Protein AF-A0A517YF23-F1 (afdb_monomer)

Solvent-accessible surface area (backbone atoms only — not comparable to full-atom values): 6708 Å² total; per-residue (Å²): 138,82,79,82,78,62,97,75,66,92,72,79,85,58,64,49,64,64,70,60,62,79,81,71,58,82,92,75,75,96,65,69,45,51,41,66,60,54,47,50,52,52,52,51,50,59,71,72,44,96,65,59,68,73,48,50,61,59,53,70,74,42,52,77,70,52,46,53,64,44,42,77,63,29,48,70,45,79,46,77,40,83,88,76,78,39,76,49,78,40,64,38,96,59,22,61,60,47,51,60,59,72,72,111

Structure (mmCIF, N/CA/C/O backbone):
data_AF-A0A517YF23-F1
#
_entry.id   AF-A0A517YF23-F1
#
loop_
_atom_site.group_PDB
_atom_site.id
_atom_site.type_symbol
_atom_site.label_atom_id
_atom_site.label_alt_id
_atom_site.label_comp_id
_atom_site.label_asym_id
_atom_site.label_entity_id
_atom_site.label_seq_id
_atom_site.pdbx_PDB_ins_code
_atom_site.Cartn_x
_atom_site.Cartn_y
_atom_site.Cartn_z
_atom_site.occupancy
_atom_site.B_iso_or_equiv
_atom_site.auth_seq_id
_atom_site.auth_comp_id
_atom_site.auth_asym_id
_atom_site.auth_atom_id
_atom_site.pdbx_PDB_model_num
ATOM 1 N N . MET A 1 1 ? -1.098 6.093 -25.487 1.00 41.50 1 MET A N 1
ATOM 2 C CA . MET A 1 1 ? -0.740 4.776 -24.914 1.00 41.50 1 MET A CA 1
ATOM 3 C C . MET A 1 1 ? -1.776 3.770 -25.377 1.00 41.50 1 MET A C 1
ATOM 5 O O . MET A 1 1 ? -2.895 3.804 -24.881 1.00 41.50 1 MET A O 1
ATOM 9 N N . SER A 1 2 ? -1.431 2.940 -26.357 1.00 31.12 2 SER A N 1
ATOM 10 C CA . SER A 1 2 ? -2.311 1.871 -26.837 1.00 31.12 2 SER A CA 1
ATOM 11 C C . SER A 1 2 ? -1.980 0.597 -26.060 1.00 31.12 2 SER A C 1
ATOM 13 O O . SER A 1 2 ? -0.806 0.226 -26.025 1.00 31.12 2 SER A O 1
ATOM 15 N N . PRO A 1 3 ? -2.943 -0.053 -25.387 1.00 48.59 3 PRO A N 1
ATOM 16 C CA . PRO A 1 3 ? -2.685 -1.349 -24.782 1.00 48.59 3 PRO A CA 1
ATOM 17 C C . PRO A 1 3 ? -2.478 -2.375 -25.900 1.00 48.59 3 PRO A C 1
ATOM 19 O O . PRO A 1 3 ? -3.168 -2.338 -26.917 1.00 48.59 3 PRO A O 1
ATOM 22 N N . SER A 1 4 ? -1.535 -3.291 -25.719 1.00 42.59 4 SER A N 1
ATOM 23 C CA . SER A 1 4 ? -1.398 -4.477 -26.562 1.00 42.59 4 SER A CA 1
ATOM 24 C C . SER A 1 4 ? -2.626 -5.365 -26.326 1.00 42.59 4 SER A C 1
ATOM 26 O O . SER A 1 4 ? -2.788 -5.907 -25.234 1.00 42.59 4 SER A O 1
ATOM 28 N N . ILE A 1 5 ? -3.537 -5.454 -27.299 1.00 50.78 5 ILE A N 1
ATOM 29 C CA . ILE A 1 5 ? -4.784 -6.227 -27.183 1.00 50.78 5 ILE A CA 1
ATOM 30 C C . ILE A 1 5 ? -4.533 -7.612 -27.788 1.00 50.78 5 ILE A C 1
ATOM 32 O O . ILE A 1 5 ? -4.449 -7.742 -29.006 1.00 50.78 5 ILE A O 1
ATOM 36 N N . SER A 1 6 ? -4.412 -8.653 -26.961 1.00 52.72 6 SER A N 1
ATOM 37 C CA . SER A 1 6 ? -4.555 -10.034 -27.435 1.00 52.72 6 SER A CA 1
ATOM 38 C C . SER A 1 6 ? -6.048 -10.376 -27.539 1.00 52.72 6 SER A C 1
ATOM 40 O O . SER A 1 6 ? -6.848 -10.019 -26.675 1.00 52.72 6 SER A O 1
ATOM 42 N N . GLY A 1 7 ? -6.449 -11.023 -28.636 1.00 58.69 7 GLY A N 1
ATOM 43 C CA . GLY A 1 7 ? -7.847 -11.204 -29.057 1.00 58.69 7 GLY A CA 1
ATOM 44 C C . GLY A 1 7 ? -8.709 -12.171 -28.231 1.00 58.69 7 GLY A C 1
ATOM 45 O O . GLY A 1 7 ? -9.730 -12.630 -28.733 1.00 58.69 7 GLY A O 1
ATOM 46 N N . TYR A 1 8 ? -8.343 -12.498 -26.988 1.00 52.03 8 TYR A N 1
ATOM 47 C CA . TYR A 1 8 ? -9.095 -13.437 -26.150 1.00 52.03 8 TYR A CA 1
ATOM 48 C C . TYR A 1 8 ? -9.302 -12.858 -24.748 1.00 52.03 8 TYR A C 1
ATOM 50 O O . TYR A 1 8 ? -8.486 -13.052 -23.852 1.00 52.03 8 TYR A O 1
ATOM 58 N N . LYS A 1 9 ? -10.422 -12.139 -24.572 1.00 57.66 9 LYS A N 1
ATOM 59 C CA . LYS A 1 9 ? -10.759 -11.320 -23.390 1.00 57.66 9 LYS A CA 1
ATOM 60 C C . LYS A 1 9 ? -9.774 -10.163 -23.175 1.00 57.66 9 LYS A C 1
ATOM 62 O O . LYS A 1 9 ? -8.569 -10.282 -23.346 1.00 57.66 9 LYS A O 1
ATOM 67 N N . THR A 1 10 ? -10.292 -9.007 -22.782 1.00 62.78 10 THR A N 1
ATOM 68 C CA . THR A 1 10 ? -9.507 -7.785 -22.565 1.00 62.78 10 THR A CA 1
ATOM 69 C C . THR A 1 10 ? -8.659 -7.908 -21.291 1.00 62.78 10 THR A C 1
ATOM 71 O O . THR A 1 10 ? -8.982 -7.335 -20.252 1.00 62.78 10 THR A O 1
ATOM 74 N N . LEU A 1 11 ? -7.579 -8.690 -21.340 1.00 66.56 11 LEU A N 1
ATOM 75 C CA . LEU A 1 11 ? -6.602 -8.782 -20.260 1.00 66.56 11 LEU A CA 1
ATOM 76 C C . LEU A 1 11 ? -5.829 -7.461 -20.195 1.00 66.56 11 LEU A C 1
ATOM 78 O O . LEU A 1 11 ? -5.120 -7.083 -21.126 1.00 66.56 11 LEU A O 1
ATOM 82 N N . ARG A 1 12 ? -6.012 -6.719 -19.098 1.00 73.00 12 ARG A N 1
ATOM 83 C CA . ARG A 1 12 ? -5.303 -5.462 -18.837 1.00 73.00 12 ARG A CA 1
ATOM 84 C C . ARG A 1 12 ? -4.234 -5.701 -17.786 1.00 73.00 12 ARG A C 1
ATOM 86 O O . ARG A 1 12 ? -4.551 -5.897 -16.615 1.00 73.00 12 ARG A O 1
ATOM 93 N N . TYR A 1 13 ? -2.977 -5.633 -18.199 1.00 78.38 13 TYR A N 1
ATOM 94 C CA . TYR A 1 13 ? -1.846 -5.694 -17.284 1.00 78.38 13 TYR A CA 1
ATOM 95 C C . TYR A 1 13 ? -1.528 -4.297 -16.744 1.00 78.38 13 TYR A C 1
ATOM 97 O O . TYR A 1 13 ? -1.424 -3.331 -17.503 1.00 78.38 13 TYR A O 1
ATOM 105 N N . ARG A 1 14 ? -1.403 -4.183 -15.419 1.00 82.56 14 ARG A N 1
ATOM 106 C CA . ARG A 1 14 ? -1.052 -2.939 -14.724 1.00 82.56 14 ARG A CA 1
ATOM 107 C C . ARG A 1 14 ? 0.386 -3.035 -14.231 1.00 82.56 14 ARG A C 1
ATOM 109 O O . ARG A 1 14 ? 0.736 -3.999 -13.557 1.00 82.56 14 ARG A O 1
ATOM 116 N N . TYR A 1 15 ? 1.177 -2.012 -14.526 1.00 83.75 15 TYR A N 1
ATOM 117 C CA . TYR A 1 15 ? 2.566 -1.903 -14.093 1.00 83.75 15 TYR A CA 1
ATOM 118 C C . TYR A 1 15 ? 2.823 -0.510 -13.530 1.00 83.75 15 TYR A C 1
ATOM 120 O O . TYR A 1 15 ? 2.279 0.471 -14.046 1.00 83.75 15 TYR A O 1
ATOM 128 N N . TYR A 1 16 ? 3.675 -0.421 -12.513 1.00 80.38 16 TYR A N 1
ATOM 129 C CA . TYR A 1 16 ? 4.250 0.848 -12.081 1.00 80.38 16 TYR A CA 1
ATOM 130 C C . TYR A 1 16 ? 5.596 1.053 -12.772 1.00 80.38 16 TYR A C 1
ATOM 132 O O . TYR A 1 16 ? 6.379 0.120 -12.956 1.00 80.38 16 TYR A O 1
ATOM 140 N N . ARG A 1 17 ? 5.852 2.295 -13.180 1.00 76.81 17 ARG A N 1
ATOM 141 C CA . ARG A 1 17 ? 7.103 2.716 -13.812 1.00 76.81 17 ARG A CA 1
ATOM 142 C C . ARG A 1 17 ? 7.607 3.966 -13.116 1.00 76.81 17 ARG A C 1
ATOM 144 O O . ARG A 1 17 ? 6.809 4.784 -12.654 1.00 76.81 17 ARG A O 1
ATOM 151 N N . CYS A 1 18 ? 8.925 4.124 -13.067 1.00 73.06 18 CYS A N 1
ATOM 152 C CA . CYS A 1 18 ? 9.522 5.326 -12.508 1.00 73.06 18 CYS A CA 1
ATOM 153 C C . CYS A 1 18 ? 9.032 6.574 -13.265 1.00 73.06 18 CYS A C 1
ATOM 155 O O . CYS A 1 18 ? 9.019 6.605 -14.498 1.00 73.06 18 CYS A O 1
ATOM 157 N N . ARG A 1 19 ? 8.635 7.619 -12.528 1.00 67.81 19 ARG A N 1
ATOM 158 C CA . ARG A 1 19 ? 8.114 8.874 -13.099 1.00 67.81 19 ARG A CA 1
ATOM 159 C C . ARG A 1 19 ? 9.142 9.651 -13.920 1.00 67.81 19 ARG A C 1
ATOM 161 O O . ARG A 1 19 ? 8.737 10.375 -14.823 1.00 67.81 19 ARG A O 1
ATOM 168 N N . SER A 1 20 ? 10.439 9.466 -13.682 1.00 61.59 20 SER A N 1
ATOM 169 C CA . SER A 1 20 ? 11.504 10.022 -14.536 1.00 61.59 20 SER A CA 1
ATOM 170 C C . SER A 1 20 ? 11.400 9.559 -16.001 1.00 61.59 20 SER A C 1
ATOM 172 O O . SER A 1 20 ? 11.909 10.224 -16.901 1.00 61.59 20 SER A O 1
ATOM 174 N N . ARG A 1 21 ? 10.652 8.477 -16.276 1.00 53.62 21 ARG A N 1
ATOM 175 C CA . ARG A 1 21 ? 10.307 8.019 -17.631 1.00 53.62 21 ARG A CA 1
ATOM 176 C C . ARG A 1 21 ? 9.035 8.609 -18.227 1.00 53.62 21 ARG A C 1
ATOM 178 O O . ARG A 1 21 ? 8.740 8.308 -19.378 1.00 53.62 21 ARG A O 1
ATOM 185 N N . ALA A 1 22 ? 8.290 9.455 -17.514 1.00 52.09 22 ALA A N 1
ATOM 186 C CA . ALA A 1 22 ? 7.136 10.131 -18.110 1.00 52.09 22 ALA A CA 1
ATOM 187 C C . ALA A 1 22 ? 7.546 11.115 -19.230 1.00 52.09 22 ALA A C 1
ATOM 189 O O . ALA A 1 22 ? 6.686 11.487 -20.017 1.00 52.09 22 ALA A O 1
ATOM 190 N N . PHE A 1 23 ? 8.838 11.482 -19.332 1.00 47.22 23 PHE A N 1
ATOM 191 C CA . PHE A 1 23 ? 9.386 12.387 -20.359 1.00 47.22 23 PHE A CA 1
ATOM 192 C C . PHE A 1 23 ? 10.867 12.134 -20.760 1.00 47.22 23 PHE A C 1
ATOM 194 O O . PHE A 1 23 ? 11.466 12.963 -21.437 1.00 47.22 23 PHE A O 1
ATOM 201 N N . GLY A 1 24 ? 11.470 10.987 -20.411 1.00 48.78 24 GLY A N 1
ATOM 202 C CA . GLY A 1 24 ? 12.664 10.484 -21.115 1.00 48.78 24 GLY A CA 1
ATOM 203 C C . GLY A 1 24 ? 14.051 11.044 -20.749 1.00 48.78 24 GLY A C 1
ATOM 204 O O . GLY A 1 24 ? 14.829 11.317 -21.661 1.00 48.78 24 GLY A O 1
ATOM 205 N N . ARG A 1 25 ? 14.446 11.114 -19.463 1.00 52.19 25 ARG A N 1
ATOM 206 C CA . ARG A 1 25 ? 15.890 11.092 -19.106 1.00 52.19 25 ARG A CA 1
ATOM 207 C C . ARG A 1 25 ? 16.234 10.210 -17.881 1.00 52.19 25 ARG A C 1
ATOM 209 O O . ARG A 1 25 ? 15.397 10.092 -16.987 1.00 52.19 25 ARG A O 1
ATOM 216 N N . PRO A 1 26 ? 17.435 9.580 -17.849 1.00 51.19 26 PRO A N 1
ATOM 217 C CA . PRO A 1 26 ? 17.868 8.575 -16.848 1.00 51.19 26 PRO A CA 1
ATOM 218 C C . PRO A 1 26 ? 18.023 9.153 -15.422 1.00 51.19 26 PRO A C 1
ATOM 220 O O . PRO A 1 26 ? 18.138 10.373 -15.303 1.00 51.19 26 PRO A O 1
ATOM 223 N N . PRO A 1 27 ? 18.019 8.323 -14.346 1.00 58.62 27 PRO A N 1
ATOM 224 C CA . PRO A 1 27 ? 19.101 7.339 -14.132 1.00 58.62 27 PRO A CA 1
ATOM 225 C C . PRO A 1 27 ? 18.688 5.860 -13.998 1.00 58.62 27 PRO A C 1
ATOM 227 O O . PRO A 1 27 ? 19.554 5.015 -13.821 1.00 58.62 27 PRO A O 1
ATOM 230 N N . CYS A 1 28 ? 17.402 5.508 -14.049 1.00 60.34 28 CYS A N 1
ATOM 231 C CA . CYS A 1 28 ? 16.959 4.145 -13.721 1.00 60.34 28 CYS A CA 1
ATOM 232 C C . CYS A 1 28 ? 16.822 3.240 -14.960 1.00 60.34 28 CYS A C 1
ATOM 234 O O . CYS A 1 28 ? 16.193 3.625 -15.950 1.00 60.34 28 CYS A O 1
ATOM 236 N N . GLU A 1 29 ? 17.357 2.021 -14.866 1.00 60.53 29 GLU A N 1
ATOM 237 C CA . GLU A 1 29 ? 17.241 0.913 -15.831 1.00 60.53 29 GLU A CA 1
ATOM 238 C C . GLU A 1 29 ? 15.785 0.459 -16.008 1.00 60.53 29 GLU A C 1
ATOM 240 O O . GLU A 1 29 ? 15.023 0.558 -15.044 1.00 60.53 29 GLU A O 1
ATOM 245 N N . ASP A 1 30 ? 15.374 0.032 -17.218 1.00 58.09 30 ASP A N 1
ATOM 246 C CA . ASP A 1 30 ? 13.978 -0.136 -17.686 1.00 58.09 30 ASP A CA 1
ATOM 247 C C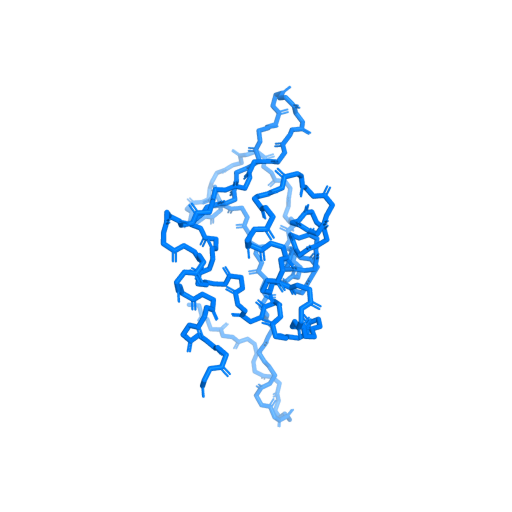 . ASP A 1 30 ? 13.118 -1.197 -16.967 1.00 58.09 30 ASP A C 1
ATOM 249 O O . ASP A 1 30 ? 12.517 -2.068 -17.582 1.00 58.09 30 ASP A O 1
ATOM 253 N N . VAL A 1 31 ? 13.021 -1.114 -15.640 1.00 69.25 31 VAL A N 1
ATOM 254 C CA . VAL A 1 31 ? 12.229 -2.015 -14.811 1.00 69.25 31 VAL A CA 1
ATOM 255 C C . VAL A 1 31 ? 10.787 -1.511 -14.762 1.00 69.25 31 VAL A C 1
ATOM 257 O O . VAL A 1 31 ? 10.503 -0.409 -14.278 1.00 69.25 31 VAL A O 1
ATOM 260 N N . GLY A 1 32 ? 9.868 -2.305 -15.308 1.00 72.56 32 GLY A N 1
ATOM 261 C CA . GLY A 1 32 ? 8.435 -2.191 -15.056 1.00 72.56 32 GLY A CA 1
ATOM 262 C C . GLY A 1 32 ? 8.034 -3.249 -14.039 1.00 72.56 32 GLY A C 1
ATOM 263 O O . GLY A 1 32 ? 8.139 -4.434 -14.332 1.00 72.56 32 GLY A O 1
ATOM 264 N N . ILE A 1 33 ? 7.573 -2.828 -12.864 1.00 82.56 33 ILE A N 1
ATOM 265 C CA . ILE A 1 33 ? 7.178 -3.749 -11.789 1.00 82.56 33 ILE A CA 1
ATOM 266 C C . ILE A 1 33 ? 5.676 -3.992 -11.891 1.00 82.56 33 ILE A C 1
ATOM 268 O O . ILE A 1 33 ? 4.913 -3.055 -12.173 1.00 82.56 33 ILE A O 1
ATOM 272 N N . SER A 1 34 ? 5.232 -5.235 -11.702 1.00 86.38 34 SER A N 1
ATOM 273 C CA . SER A 1 34 ? 3.803 -5.528 -11.754 1.00 86.38 34 SER A CA 1
ATOM 274 C C . SER A 1 34 ? 3.076 -4.795 -10.625 1.00 86.38 34 SER A C 1
ATOM 276 O O . SE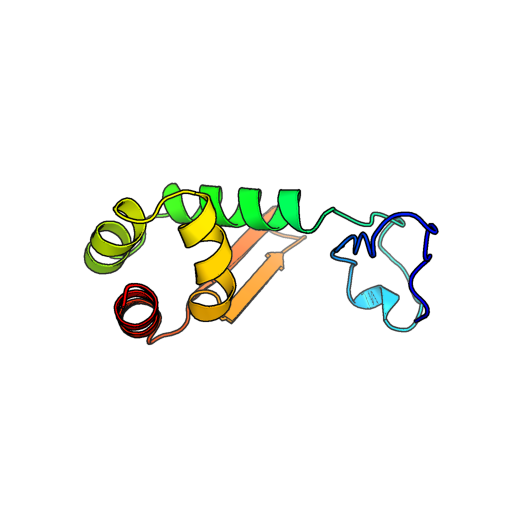R A 1 34 ? 3.572 -4.661 -9.506 1.00 86.38 34 SER A O 1
ATOM 278 N N . ALA A 1 35 ? 1.876 -4.284 -10.911 1.00 86.81 35 ALA A N 1
ATOM 279 C CA . ALA A 1 35 ? 1.085 -3.619 -9.880 1.00 86.81 35 ALA A CA 1
ATOM 280 C C . ALA A 1 35 ? 0.772 -4.555 -8.708 1.00 86.81 35 ALA A C 1
ATOM 282 O O . ALA A 1 35 ? 0.731 -4.101 -7.572 1.00 86.81 35 ALA A O 1
ATOM 283 N N . PHE A 1 36 ? 0.612 -5.848 -8.995 1.00 87.75 36 PHE A N 1
ATOM 284 C CA . PHE A 1 36 ? 0.385 -6.877 -7.991 1.00 87.75 36 PHE A CA 1
ATOM 285 C C . PHE A 1 36 ? 1.523 -6.940 -6.963 1.00 87.75 36 PHE A C 1
ATOM 287 O O . PHE A 1 36 ? 1.248 -6.853 -5.771 1.00 87.75 36 PHE A O 1
ATOM 294 N N . GLU A 1 37 ? 2.779 -7.014 -7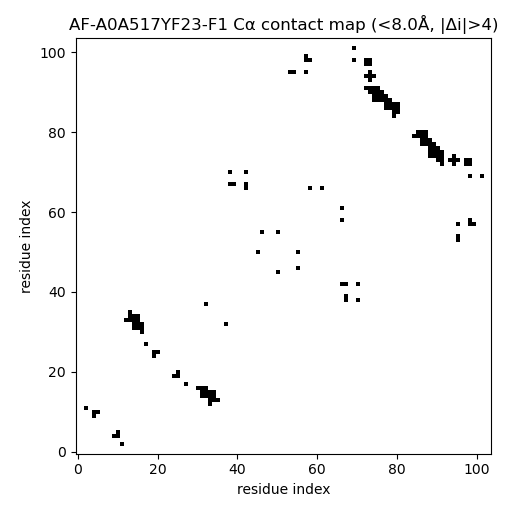.413 1.00 87.06 37 GLU A N 1
ATOM 295 C CA . GLU A 1 37 ? 3.946 -7.105 -6.520 1.00 87.06 37 GLU A CA 1
ATOM 296 C C . GLU A 1 37 ? 4.064 -5.885 -5.600 1.00 87.06 37 GLU A C 1
ATOM 298 O O . GLU A 1 37 ? 4.301 -6.030 -4.404 1.00 87.06 37 GLU A O 1
ATOM 303 N N . ILE A 1 38 ? 3.848 -4.676 -6.129 1.00 87.62 38 ILE A N 1
ATOM 304 C CA . ILE A 1 38 ? 3.921 -3.449 -5.322 1.00 87.62 38 ILE A CA 1
ATOM 305 C C . ILE A 1 38 ? 2.754 -3.356 -4.340 1.00 87.62 38 ILE A C 1
ATOM 307 O O . ILE A 1 38 ? 2.956 -3.001 -3.181 1.00 87.62 38 ILE A O 1
ATOM 311 N N . GLU A 1 39 ? 1.531 -3.656 -4.778 1.00 90.31 39 GLU A N 1
ATOM 312 C CA . GLU A 1 39 ? 0.353 -3.618 -3.906 1.00 90.31 39 GLU A CA 1
ATOM 313 C C . GLU A 1 39 ? 0.476 -4.644 -2.761 1.00 90.31 39 GLU A C 1
ATOM 315 O O . GLU A 1 39 ? 0.125 -4.341 -1.618 1.00 90.31 39 GLU A O 1
ATOM 320 N N . GLU A 1 40 ? 1.028 -5.827 -3.040 1.00 90.94 40 GLU A N 1
ATOM 321 C CA . GLU A 1 40 ? 1.329 -6.851 -2.038 1.00 90.94 40 GLU A CA 1
ATOM 322 C C . GLU A 1 40 ? 2.423 -6.405 -1.061 1.00 90.94 40 GLU A C 1
ATOM 324 O O . GLU A 1 40 ? 2.205 -6.440 0.151 1.00 90.94 40 GLU A O 1
ATOM 329 N N . PHE A 1 41 ? 3.546 -5.896 -1.569 1.00 89.88 41 PHE A N 1
ATOM 330 C CA . PHE A 1 41 ? 4.626 -5.371 -0.735 1.00 89.88 41 PHE A CA 1
ATOM 331 C C . PHE A 1 41 ? 4.135 -4.274 0.221 1.00 89.88 41 PHE A C 1
ATOM 333 O O . PHE A 1 41 ? 4.448 -4.273 1.414 1.00 89.88 41 PHE A O 1
ATOM 340 N N . VAL A 1 42 ? 3.325 -3.342 -0.283 1.00 90.75 42 VAL A N 1
ATOM 341 C CA . VAL A 1 42 ? 2.798 -2.237 0.521 1.00 90.75 42 VAL A CA 1
ATOM 342 C C . VAL A 1 42 ? 1.807 -2.738 1.576 1.00 90.75 42 VAL A C 1
ATOM 344 O O . VAL A 1 42 ? 1.846 -2.270 2.713 1.00 90.75 42 VAL A O 1
ATOM 347 N N . ARG A 1 43 ? 0.951 -3.714 1.246 1.00 91.75 43 ARG A N 1
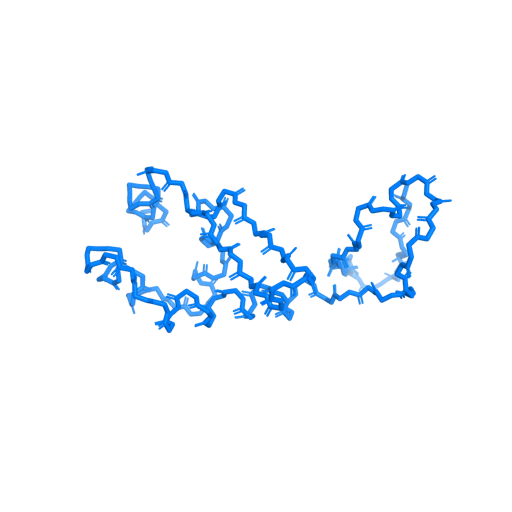ATOM 348 C CA . ARG A 1 43 ? 0.063 -4.378 2.219 1.00 91.75 43 ARG A CA 1
ATOM 349 C C . ARG A 1 43 ? 0.862 -5.012 3.358 1.00 91.75 43 ARG A C 1
ATOM 351 O O . ARG A 1 43 ? 0.504 -4.833 4.524 1.00 91.75 43 ARG A O 1
ATOM 358 N N . ASP A 1 44 ? 1.913 -5.753 3.029 1.00 90.62 44 ASP A N 1
ATOM 359 C CA . ASP A 1 44 ? 2.729 -6.457 4.021 1.00 90.62 44 ASP A CA 1
ATOM 360 C C . ASP A 1 44 ? 3.485 -5.469 4.907 1.00 90.62 44 ASP A C 1
ATOM 362 O O . ASP A 1 44 ? 3.473 -5.598 6.132 1.00 90.62 44 ASP A O 1
ATOM 366 N N . THR A 1 45 ? 4.015 -4.403 4.303 1.00 89.69 45 THR A N 1
ATOM 367 C CA . THR A 1 45 ? 4.631 -3.290 5.033 1.00 89.69 45 THR A CA 1
ATOM 368 C C . THR A 1 45 ? 3.644 -2.652 6.012 1.00 89.69 45 THR A C 1
ATOM 370 O O . THR A 1 45 ? 3.982 -2.471 7.175 1.00 89.69 45 THR A O 1
ATOM 373 N N . LEU A 1 46 ? 2.405 -2.363 5.592 1.00 87.44 46 LEU A N 1
ATOM 374 C CA . LEU A 1 46 ? 1.373 -1.800 6.477 1.00 87.44 46 LEU A CA 1
ATOM 375 C C . LEU A 1 46 ? 0.973 -2.745 7.611 1.00 87.44 46 LEU A C 1
ATOM 377 O O . LEU A 1 46 ? 0.663 -2.290 8.706 1.00 87.44 46 LEU A O 1
ATOM 381 N N . THR A 1 47 ? 0.977 -4.049 7.347 1.00 86.69 47 THR A N 1
ATOM 382 C CA . THR A 1 47 ? 0.626 -5.065 8.345 1.00 86.69 47 THR A CA 1
ATOM 383 C C . THR A 1 47 ? 1.728 -5.220 9.393 1.00 86.69 47 THR A C 1
ATOM 385 O O . THR A 1 47 ? 1.431 -5.453 10.562 1.00 86.69 47 THR A O 1
ATOM 388 N N . SER A 1 48 ? 2.990 -5.064 8.986 1.00 85.06 48 SER A N 1
ATOM 389 C CA . SER A 1 48 ? 4.147 -5.105 9.884 1.00 85.06 48 SER A CA 1
ATOM 390 C C . SER A 1 48 ? 4.451 -3.762 10.557 1.00 85.06 48 SER A C 1
ATOM 392 O O . SER A 1 48 ? 5.161 -3.742 11.562 1.00 85.06 48 SER A O 1
ATOM 394 N N . ALA A 1 49 ? 3.982 -2.643 10.004 1.00 80.19 49 ALA A N 1
ATOM 395 C CA . ALA A 1 49 ? 4.274 -1.314 10.524 1.00 80.19 49 ALA A CA 1
ATOM 396 C C . ALA A 1 49 ? 3.490 -1.016 11.808 1.00 80.19 49 ALA A C 1
ATOM 398 O O . ALA A 1 49 ? 2.297 -1.309 11.926 1.00 80.19 49 ALA A O 1
ATOM 399 N N . THR A 1 50 ? 4.146 -0.337 12.750 1.00 72.56 50 THR A N 1
ATOM 400 C CA . THR A 1 50 ? 3.519 0.169 13.974 1.00 72.56 50 THR A CA 1
ATOM 401 C C . THR A 1 50 ? 2.563 1.316 13.634 1.00 72.56 50 THR A C 1
ATOM 403 O O . THR A 1 50 ? 2.942 2.485 13.618 1.00 72.56 50 THR A O 1
ATOM 406 N N . THR A 1 51 ? 1.314 0.969 13.329 1.00 76.62 51 THR A N 1
ATOM 407 C CA . THR A 1 51 ? 0.213 1.912 13.069 1.00 76.62 51 THR A CA 1
ATOM 408 C C . THR A 1 51 ? -0.692 2.014 14.306 1.00 76.62 51 THR A C 1
ATOM 410 O O . THR A 1 51 ? -0.541 1.253 15.264 1.00 76.62 51 THR A O 1
ATOM 413 N N . SER A 1 52 ? -1.643 2.954 14.328 1.00 82.94 52 SER A N 1
ATOM 414 C CA . SER A 1 52 ? -2.606 3.069 15.430 1.00 82.94 52 SER A CA 1
ATOM 415 C C . SER A 1 52 ? -3.414 1.776 15.623 1.00 82.94 52 SER A C 1
ATOM 417 O O . SER A 1 52 ? -3.799 1.103 14.663 1.00 82.94 52 SER A O 1
ATOM 419 N N . GLN A 1 53 ? -3.718 1.438 16.879 1.00 84.94 53 GLN A N 1
ATOM 420 C CA . GLN A 1 53 ? -4.495 0.237 17.215 1.00 84.94 53 GLN A CA 1
ATOM 421 C C . GLN A 1 53 ? -5.890 0.241 16.571 1.00 84.94 53 GLN A C 1
ATOM 423 O O . GLN A 1 53 ? -6.377 -0.804 16.145 1.00 84.94 53 GLN A O 1
ATOM 428 N N . GLU A 1 54 ? -6.520 1.415 16.451 1.00 85.88 54 GLU A N 1
ATOM 429 C CA . GLU A 1 54 ? -7.825 1.556 15.797 1.00 85.88 54 GLU A CA 1
ATOM 430 C C . GLU A 1 54 ? -7.761 1.227 14.300 1.00 85.88 54 GLU A C 1
ATOM 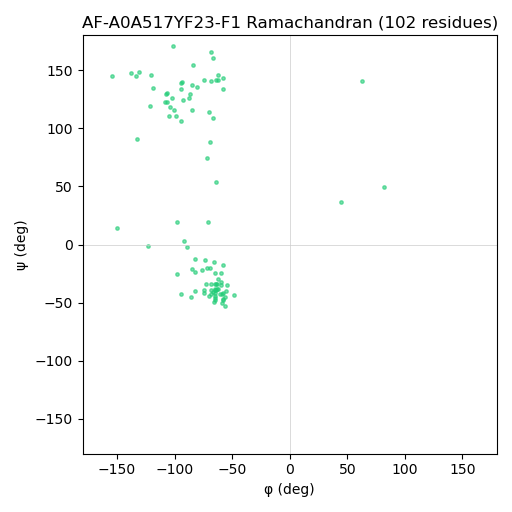432 O O . GLU A 1 54 ? -8.656 0.575 13.767 1.00 85.88 54 GLU A O 1
ATOM 437 N N . PHE A 1 55 ? -6.692 1.631 13.611 1.00 86.94 55 PHE A N 1
ATOM 438 C CA . PHE A 1 55 ? -6.503 1.261 12.214 1.00 86.94 55 PHE A CA 1
ATOM 439 C C . PHE A 1 55 ? -6.314 -0.252 12.076 1.00 86.94 55 PHE A C 1
ATOM 441 O O . PHE A 1 55 ? -6.989 -0.887 11.265 1.00 86.94 55 PHE A O 1
ATOM 448 N N . MET A 1 56 ? -5.439 -0.834 12.902 1.00 87.44 56 MET A N 1
ATOM 449 C CA . MET A 1 56 ? -5.127 -2.264 12.850 1.00 87.44 56 MET A CA 1
ATOM 450 C C . MET A 1 56 ? -6.338 -3.140 13.167 1.00 87.44 56 MET A C 1
ATOM 452 O O . MET A 1 56 ? -6.491 -4.196 12.555 1.00 87.44 56 MET A O 1
ATOM 456 N N . SER A 1 57 ? -7.225 -2.697 14.063 1.00 88.56 57 SER A N 1
ATOM 457 C CA . SER A 1 57 ? -8.456 -3.428 14.363 1.00 88.56 57 SER A CA 1
ATOM 458 C C . SER A 1 57 ? -9.382 -3.494 13.152 1.00 88.56 57 SER A C 1
ATOM 460 O O . SER A 1 57 ? -9.942 -4.546 12.889 1.00 88.56 57 SER A O 1
ATOM 462 N N . VAL A 1 58 ? -9.512 -2.430 12.358 1.00 88.75 58 VAL A N 1
ATOM 463 C CA . VAL A 1 58 ? -10.328 -2.464 11.133 1.00 88.75 58 VAL A CA 1
ATOM 464 C C . VAL A 1 58 ? -9.615 -3.237 10.022 1.00 88.75 58 VAL A C 1
ATOM 466 O O . VAL A 1 58 ? -10.238 -4.035 9.323 1.00 88.75 58 VAL A O 1
ATOM 469 N N . TRP A 1 59 ? -8.308 -3.022 9.872 1.00 89.62 59 TRP A N 1
ATOM 470 C CA . TRP A 1 59 ? -7.490 -3.608 8.811 1.00 89.62 59 TRP A CA 1
ATOM 471 C C . TRP A 1 59 ? -7.389 -5.137 8.899 1.00 89.62 59 TRP A C 1
ATOM 473 O O . TRP A 1 59 ? -7.447 -5.815 7.872 1.00 89.62 59 TRP A O 1
ATOM 483 N N . SER A 1 60 ? -7.294 -5.694 10.110 1.00 89.00 60 SER A N 1
ATOM 484 C CA . SER A 1 60 ? -7.171 -7.142 10.341 1.00 89.00 60 SER A CA 1
ATOM 485 C C . SER A 1 60 ? -8.434 -7.943 10.008 1.00 89.00 60 SER A C 1
ATOM 487 O O . SER A 1 60 ? -8.342 -9.143 9.764 1.00 89.00 60 SER A O 1
ATOM 489 N N . HIS A 1 61 ? -9.602 -7.296 9.958 1.00 90.12 61 HIS A N 1
ATOM 490 C CA . HIS A 1 61 ? -10.863 -7.945 9.580 1.00 90.12 61 HIS A CA 1
ATOM 491 C C . HIS A 1 61 ? -11.057 -8.045 8.063 1.00 90.12 61 HIS A C 1
ATOM 493 O O . HIS A 1 61 ? -11.974 -8.730 7.610 1.00 90.12 61 HIS A O 1
ATOM 499 N N . LEU A 1 62 ? -10.243 -7.337 7.278 1.00 89.25 62 LEU A N 1
ATOM 500 C CA . LEU A 1 62 ? -10.307 -7.380 5.824 1.00 89.25 62 LEU A CA 1
ATOM 501 C C . LEU A 1 62 ? -9.486 -8.557 5.300 1.00 89.25 62 LEU A C 1
ATOM 503 O O . LEU A 1 62 ? -8.356 -8.781 5.732 1.00 89.25 62 LEU A O 1
ATOM 507 N N . ASP A 1 63 ? -10.026 -9.275 4.316 1.00 90.75 63 ASP A N 1
ATOM 508 C CA . ASP A 1 63 ? -9.239 -10.277 3.602 1.00 90.75 63 ASP A CA 1
ATOM 509 C C . ASP A 1 63 ? -8.137 -9.612 2.750 1.00 90.75 63 ASP A C 1
ATOM 511 O O . ASP A 1 63 ? -8.163 -8.409 2.465 1.00 90.75 63 ASP A O 1
ATOM 515 N N . LYS A 1 64 ? -7.160 -10.398 2.283 1.00 88.75 64 LYS A N 1
ATOM 516 C CA . LYS A 1 64 ? -6.039 -9.874 1.480 1.00 88.75 64 LYS A CA 1
ATOM 517 C C . LYS A 1 64 ? -6.502 -9.084 0.248 1.00 88.75 64 LYS A C 1
ATOM 519 O O . LYS A 1 64 ? -5.861 -8.108 -0.139 1.00 88.75 64 LYS A O 1
ATOM 524 N N . ARG A 1 65 ? -7.606 -9.489 -0.388 1.00 87.25 65 ARG A N 1
ATOM 525 C CA . ARG A 1 65 ? -8.126 -8.828 -1.596 1.00 87.25 65 ARG A CA 1
ATOM 526 C C . ARG A 1 65 ? -8.783 -7.494 -1.251 1.00 87.25 65 ARG A C 1
ATOM 528 O O . ARG A 1 65 ? -8.642 -6.530 -2.001 1.00 87.25 65 ARG A O 1
ATOM 535 N N . GLN A 1 66 ? -9.501 -7.433 -0.139 1.00 89.31 66 GLN A N 1
ATOM 536 C CA . GLN A 1 66 ? -10.137 -6.238 0.393 1.00 89.31 66 GLN A CA 1
ATOM 537 C C . GLN A 1 66 ? -9.094 -5.235 0.878 1.00 89.31 66 GLN A C 1
ATOM 539 O O . GLN A 1 66 ? -9.214 -4.059 0.549 1.00 89.31 66 GLN A O 1
ATOM 544 N N . GLN A 1 67 ? -8.044 -5.696 1.561 1.00 90.69 67 GLN A N 1
ATOM 545 C CA . GLN A 1 67 ? -6.905 -4.869 1.959 1.00 90.69 67 GLN A CA 1
ATOM 546 C C . GLN A 1 67 ? -6.266 -4.191 0.744 1.00 90.69 67 GLN A C 1
ATOM 548 O O . GLN A 1 67 ? -6.189 -2.966 0.697 1.00 90.69 67 GLN A O 1
ATOM 553 N N . VAL A 1 68 ? -5.917 -4.962 -0.294 1.00 88.88 68 VAL A N 1
ATOM 554 C CA . VAL A 1 68 ? -5.340 -4.419 -1.539 1.00 88.88 68 VAL A CA 1
ATOM 555 C C . VAL A 1 68 ? -6.279 -3.409 -2.209 1.00 88.88 68 VAL A C 1
ATOM 557 O O . VAL A 1 68 ? -5.849 -2.330 -2.616 1.00 88.88 68 VAL A O 1
ATOM 560 N N . LYS A 1 69 ? -7.587 -3.692 -2.273 1.00 88.00 69 LYS A N 1
ATOM 561 C CA . LYS A 1 69 ? -8.574 -2.738 -2.811 1.00 88.00 69 LYS A CA 1
ATOM 562 C C . LYS A 1 69 ? -8.697 -1.465 -1.974 1.00 88.00 69 LYS A C 1
ATOM 564 O O . LYS A 1 69 ? -8.953 -0.402 -2.542 1.00 88.00 69 LYS A O 1
ATOM 569 N N . ALA A 1 70 ? -8.536 -1.567 -0.658 1.00 89.69 70 ALA A N 1
ATOM 570 C CA . ALA A 1 70 ? -8.631 -0.449 0.269 1.00 89.69 70 ALA A CA 1
ATOM 571 C C . ALA A 1 70 ? -7.389 0.454 0.245 1.00 89.69 70 ALA A C 1
ATOM 573 O O . ALA A 1 70 ? -7.512 1.634 0.579 1.00 89.69 70 ALA A O 1
ATOM 574 N N . LEU A 1 71 ? -6.231 -0.044 -0.216 1.00 89.0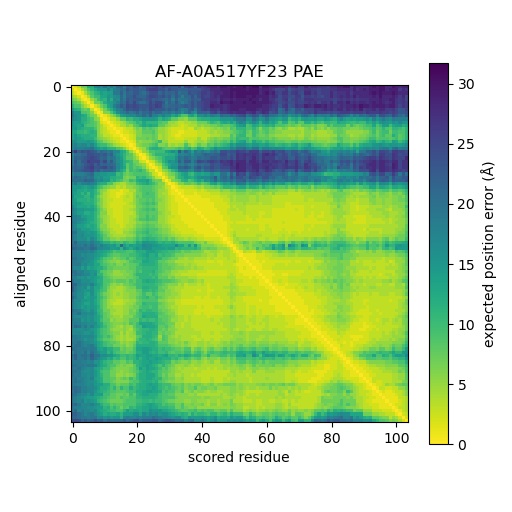0 71 LEU A N 1
ATOM 575 C CA . LEU A 1 71 ? -4.987 0.733 -0.326 1.00 89.00 71 LEU A CA 1
ATOM 576 C C . LEU A 1 71 ? -5.206 2.080 -1.021 1.00 89.00 71 LEU A C 1
ATOM 578 O O . LEU A 1 71 ? -4.752 3.099 -0.514 1.00 89.00 71 LEU A O 1
ATOM 582 N N . LYS A 1 72 ? -5.981 2.115 -2.113 1.00 86.06 72 LYS A N 1
ATOM 583 C CA . LYS A 1 72 ? -6.274 3.348 -2.873 1.00 86.06 72 LYS A CA 1
ATOM 584 C C . LYS A 1 72 ? -6.976 4.445 -2.055 1.00 86.06 72 LYS A C 1
ATOM 586 O O . LYS A 1 72 ? -6.946 5.605 -2.443 1.00 86.06 72 LYS A O 1
ATOM 591 N N . ASN A 1 73 ? -7.676 4.063 -0.987 1.00 87.69 73 ASN A N 1
ATOM 592 C CA . ASN A 1 73 ? -8.437 4.979 -0.139 1.00 87.69 73 ASN A CA 1
ATOM 593 C C . ASN A 1 73 ? -7.649 5.377 1.111 1.00 87.69 73 ASN A C 1
ATOM 595 O O . ASN A 1 73 ? -7.919 6.421 1.699 1.00 87.69 73 ASN A O 1
ATOM 599 N N . VAL A 1 74 ? -6.717 4.523 1.529 1.00 89.69 74 VAL A N 1
ATOM 600 C CA . VAL A 1 74 ? -5.949 4.648 2.769 1.00 89.69 74 VAL A CA 1
ATOM 601 C C . VAL A 1 74 ? -4.621 5.349 2.535 1.00 89.69 74 VAL A C 1
ATOM 603 O O . VAL A 1 74 ? -4.235 6.206 3.325 1.00 89.69 74 VAL A O 1
ATOM 606 N N . LEU A 1 75 ? -3.929 5.006 1.452 1.00 90.06 75 LEU A N 1
ATOM 607 C CA . LEU A 1 75 ? -2.624 5.558 1.127 1.00 90.06 75 LEU A CA 1
ATOM 608 C C . LEU A 1 75 ? -2.767 6.834 0.321 1.00 90.06 75 LEU A C 1
ATOM 610 O O . LEU A 1 75 ? -3.378 6.853 -0.744 1.00 90.06 75 LEU A O 1
ATOM 614 N N . LYS A 1 76 ? -2.121 7.880 0.822 1.00 89.69 76 LYS A N 1
ATOM 615 C CA . LYS A 1 76 ? -1.945 9.140 0.115 1.00 89.69 76 LYS A CA 1
ATOM 616 C C . LYS A 1 76 ? -0.710 9.088 -0.780 1.00 89.69 76 LYS A C 1
ATOM 618 O O . LYS A 1 76 ? -0.756 9.544 -1.919 1.00 89.69 76 LYS A O 1
ATOM 623 N N . GLU A 1 77 ? 0.399 8.568 -0.258 1.00 86.75 77 GLU A N 1
ATOM 624 C CA . GLU A 1 77 ? 1.684 8.588 -0.954 1.00 86.75 77 GLU A CA 1
ATOM 625 C C . GLU A 1 77 ? 2.597 7.445 -0.500 1.00 86.75 77 GLU A C 1
ATOM 627 O O . GLU A 1 77 ? 2.612 7.076 0.673 1.00 86.75 77 GLU A O 1
ATOM 632 N N . VAL A 1 78 ? 3.381 6.914 -1.439 1.00 86.19 78 VAL A N 1
ATOM 633 C CA . VAL A 1 78 ? 4.489 5.986 -1.187 1.00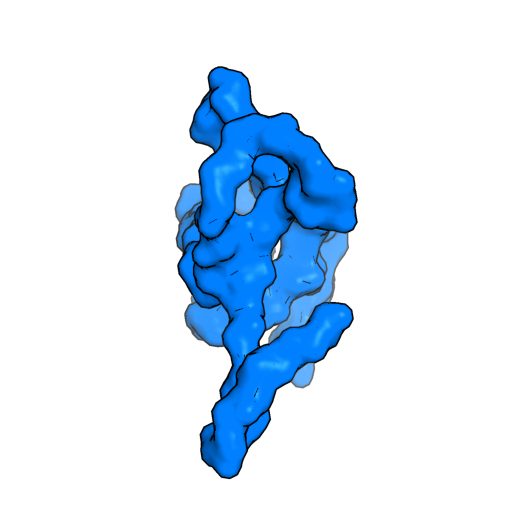 86.19 78 VAL A CA 1
ATOM 634 C C . VAL A 1 78 ? 5.746 6.637 -1.746 1.00 86.19 78 VAL A C 1
ATOM 636 O O . VAL A 1 78 ? 5.799 6.928 -2.944 1.00 86.19 78 VAL A O 1
ATOM 639 N N . ARG A 1 79 ? 6.740 6.894 -0.894 1.00 84.94 79 ARG A N 1
ATOM 640 C CA . ARG A 1 79 ? 8.030 7.461 -1.303 1.00 84.94 79 ARG A CA 1
ATOM 641 C C . ARG A 1 79 ? 9.155 6.500 -0.985 1.00 84.94 79 ARG A C 1
ATOM 643 O O . ARG A 1 79 ? 9.233 5.974 0.119 1.00 84.94 79 ARG A O 1
ATOM 650 N N . PHE A 1 80 ? 10.039 6.330 -1.955 1.00 81.31 80 PHE A N 1
ATOM 651 C CA . PHE A 1 80 ? 11.319 5.670 -1.766 1.00 81.31 80 PHE A CA 1
ATOM 652 C C . PHE A 1 80 ? 12.406 6.737 -1.668 1.00 81.31 80 PHE A C 1
ATOM 654 O O . PHE A 1 80 ? 12.497 7.593 -2.553 1.00 81.31 80 PHE A O 1
ATOM 661 N N . ASP A 1 81 ? 13.193 6.688 -0.600 1.00 82.81 81 ASP A N 1
ATOM 662 C CA . ASP A 1 81 ? 14.409 7.476 -0.458 1.00 82.81 81 ASP A CA 1
ATOM 663 C C . ASP A 1 81 ? 15.621 6.600 -0.818 1.00 82.81 81 ASP A C 1
ATOM 665 O O . ASP A 1 81 ? 15.939 5.672 -0.071 1.00 82.81 81 ASP A O 1
ATOM 669 N N . PRO A 1 82 ? 16.300 6.870 -1.949 1.00 76.69 82 PRO A N 1
ATOM 670 C CA . PRO A 1 82 ? 17.459 6.093 -2.367 1.00 76.69 82 PRO A CA 1
ATOM 671 C C . PRO A 1 82 ? 18.700 6.340 -1.502 1.00 76.69 82 PRO A C 1
ATOM 673 O O . PRO A 1 82 ? 19.601 5.513 -1.527 1.00 76.69 82 PRO A O 1
ATOM 676 N N . GLN A 1 83 ? 18.786 7.458 -0.771 1.00 81.25 83 GLN A N 1
ATOM 677 C CA . GLN A 1 83 ? 19.950 7.741 0.078 1.00 81.25 83 GLN A CA 1
ATOM 678 C C . GLN A 1 83 ? 19.854 7.024 1.424 1.00 81.25 83 GLN A C 1
ATOM 680 O O . GLN A 1 83 ? 20.853 6.513 1.920 1.00 81.25 83 GLN A O 1
ATOM 685 N N . GLY A 1 84 ? 18.652 6.979 1.999 1.00 78.19 84 GLY A N 1
ATOM 686 C CA . GLY A 1 84 ? 18.376 6.274 3.250 1.00 78.19 84 GLY A CA 1
ATOM 687 C C . GLY A 1 84 ? 17.914 4.825 3.085 1.00 78.19 84 GLY A C 1
ATOM 688 O O . GLY A 1 84 ? 17.532 4.224 4.085 1.00 78.19 84 GLY A O 1
ATOM 689 N N . GLU A 1 85 ? 17.862 4.300 1.852 1.00 82.62 85 GLU A N 1
ATOM 690 C CA . GLU A 1 85 ? 17.321 2.973 1.496 1.00 82.62 85 GLU A CA 1
ATOM 691 C C . GLU A 1 85 ? 15.977 2.651 2.175 1.00 82.62 85 GLU A C 1
ATOM 693 O O . GLU A 1 85 ? 15.692 1.518 2.566 1.00 82.62 85 GLU A O 1
ATOM 698 N N . SER A 1 86 ? 15.124 3.664 2.330 1.00 82.75 86 SER A N 1
ATOM 699 C CA . SER A 1 86 ? 13.900 3.549 3.118 1.00 82.75 86 SER A CA 1
ATOM 700 C C . SER A 1 86 ? 12.658 3.820 2.280 1.00 82.75 86 SER A C 1
ATOM 702 O O . SER A 1 86 ? 12.647 4.639 1.357 1.00 82.75 86 SER A O 1
ATOM 704 N N . ILE A 1 87 ? 11.581 3.105 2.603 1.00 84.25 87 ILE A N 1
ATOM 705 C CA . ILE A 1 87 ? 10.259 3.328 2.022 1.00 84.25 87 ILE A CA 1
ATOM 706 C C . ILE A 1 87 ? 9.380 3.949 3.096 1.00 84.25 87 ILE A C 1
ATOM 708 O O . ILE A 1 87 ? 9.170 3.372 4.160 1.00 84.25 87 ILE A O 1
ATOM 712 N N . SER A 1 88 ? 8.842 5.126 2.796 1.00 86.44 88 SER A N 1
ATOM 713 C CA . SER A 1 88 ? 7.892 5.825 3.651 1.00 86.44 88 SER A CA 1
ATOM 714 C C . SER A 1 88 ? 6.492 5.761 3.045 1.00 86.44 88 SER A C 1
ATOM 716 O O . SER A 1 88 ? 6.270 6.056 1.866 1.00 86.44 88 SER A O 1
ATOM 718 N N . LEU A 1 89 ? 5.533 5.355 3.875 1.00 88.88 89 LEU A N 1
ATOM 719 C CA . LEU A 1 89 ? 4.117 5.282 3.535 1.00 88.88 89 LEU A CA 1
ATOM 720 C C . LEU A 1 89 ? 3.391 6.418 4.247 1.00 88.88 89 LEU A C 1
ATOM 722 O O . LEU A 1 89 ? 3.427 6.519 5.470 1.00 88.88 89 LEU A O 1
ATOM 726 N N . THR A 1 90 ? 2.717 7.270 3.483 1.00 89.44 90 THR A N 1
ATOM 727 C CA . THR A 1 90 ? 1.883 8.340 4.030 1.00 89.44 90 THR A CA 1
ATOM 728 C C . THR A 1 90 ? 0.422 7.946 3.898 1.00 89.44 90 THR A C 1
ATOM 730 O O . THR A 1 90 ? -0.091 7.776 2.788 1.00 89.44 90 THR A O 1
ATOM 733 N N . LEU A 1 91 ? -0.259 7.821 5.034 1.00 89.25 91 LEU A N 1
ATOM 734 C CA . LEU A 1 91 ? -1.693 7.555 5.088 1.00 89.25 91 LEU A CA 1
ATOM 735 C C . LEU A 1 91 ? -2.489 8.857 4.961 1.00 89.25 91 LEU A C 1
ATOM 737 O O . LEU A 1 91 ? -2.019 9.947 5.294 1.00 89.25 91 LEU A O 1
ATOM 741 N N . HIS A 1 92 ? -3.720 8.741 4.483 1.00 88.62 92 HIS A N 1
ATOM 742 C CA . HIS A 1 92 ? -4.710 9.797 4.620 1.00 88.62 92 HIS A CA 1
ATOM 743 C C . HIS A 1 92 ? -5.012 10.056 6.105 1.00 88.62 92 HIS A C 1
ATOM 745 O O . HIS A 1 92 ? -5.106 9.121 6.898 1.00 88.62 92 HIS A O 1
ATOM 751 N N . THR A 1 93 ? -5.206 11.321 6.487 1.00 85.38 93 THR A N 1
ATOM 752 C CA . THR A 1 93 ? -5.566 11.692 7.870 1.00 85.38 93 THR A CA 1
ATOM 753 C C . THR A 1 93 ? -6.914 11.103 8.287 1.00 85.38 93 THR A C 1
ATOM 755 O O . THR A 1 93 ? -7.113 10.770 9.447 1.00 85.38 93 THR A O 1
ATOM 758 N N . ASP A 1 94 ? -7.816 10.911 7.325 1.00 88.25 94 ASP A N 1
ATOM 759 C CA . ASP A 1 94 ? -9.132 10.286 7.458 1.00 88.25 94 ASP A CA 1
ATOM 760 C C . ASP A 1 94 ? -9.134 8.799 7.037 1.00 88.25 94 ASP A C 1
ATOM 762 O O . ASP A 1 94 ? -1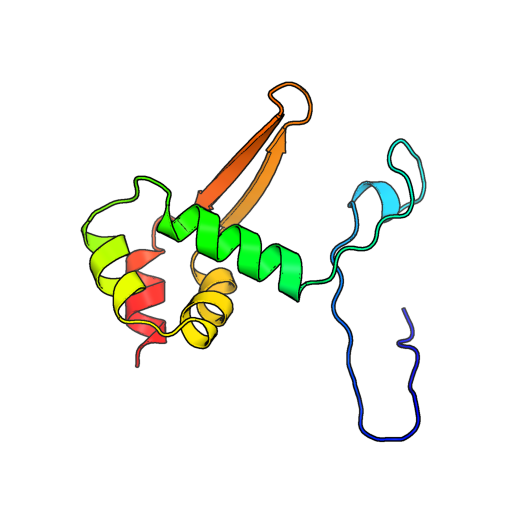0.188 8.227 6.753 1.00 88.25 94 ASP A O 1
ATOM 766 N N . ALA A 1 95 ? -7.969 8.134 6.995 1.00 83.81 95 ALA A N 1
ATOM 767 C CA . ALA A 1 95 ? -7.841 6.748 6.527 1.00 83.81 95 ALA A CA 1
ATOM 768 C C . ALA A 1 95 ? -8.753 5.759 7.275 1.00 83.81 95 ALA A C 1
ATOM 770 O O . ALA A 1 95 ? -9.348 4.881 6.650 1.00 83.81 95 ALA A O 1
ATOM 771 N N . VAL A 1 96 ? -8.899 5.914 8.595 1.00 84.38 96 VAL A N 1
ATOM 772 C CA . VAL A 1 96 ? -9.768 5.054 9.417 1.00 84.38 96 VAL A CA 1
ATOM 773 C C . VAL A 1 96 ? -11.238 5.226 9.026 1.00 84.38 96 VAL A C 1
ATOM 775 O O . VAL A 1 96 ? -11.952 4.239 8.850 1.00 84.38 96 VAL A O 1
ATOM 778 N N . GLU A 1 97 ? -11.699 6.462 8.824 1.00 85.12 97 GLU A N 1
ATOM 779 C CA . GLU A 1 97 ? -13.072 6.725 8.380 1.00 85.12 97 GLU A CA 1
ATOM 780 C C . GLU A 1 97 ? -13.327 6.175 6.977 1.00 85.12 97 GLU A C 1
ATOM 782 O O . GLU A 1 97 ? -14.363 5.558 6.721 1.00 85.12 97 GLU A O 1
ATOM 787 N N . ARG A 1 98 ? -12.362 6.345 6.068 1.00 84.81 98 ARG A N 1
ATOM 788 C CA . ARG A 1 98 ? -12.438 5.811 4.703 1.00 84.81 98 ARG A CA 1
ATOM 789 C C . ARG A 1 98 ? -12.500 4.290 4.681 1.00 84.81 98 ARG A C 1
ATOM 791 O O . ARG A 1 98 ? -13.257 3.730 3.891 1.00 84.81 98 ARG A O 1
ATOM 798 N N . LEU A 1 99 ? -11.754 3.624 5.562 1.00 83.25 99 LEU A N 1
ATOM 799 C CA . LEU A 1 99 ? -11.822 2.173 5.730 1.00 83.25 99 LEU A CA 1
ATOM 800 C C . LEU A 1 99 ? -13.177 1.719 6.257 1.00 83.25 99 LEU A C 1
ATOM 802 O O . LEU A 1 99 ? -13.761 0.793 5.697 1.00 83.25 99 LEU A O 1
ATOM 806 N N . LYS A 1 100 ? -13.704 2.393 7.287 1.00 82.50 100 LYS A N 1
ATOM 807 C CA . LYS A 1 100 ? -15.032 2.093 7.841 1.00 82.50 100 LYS A CA 1
ATOM 808 C C . LYS A 1 100 ? -16.120 2.212 6.766 1.00 82.50 100 LYS A C 1
ATOM 810 O O . LYS A 1 100 ? -16.973 1.337 6.677 1.00 82.50 100 LYS A O 1
ATOM 815 N N . ARG A 1 101 ? -16.050 3.234 5.902 1.00 81.19 101 ARG A N 1
ATOM 816 C CA . ARG A 1 101 ? -16.994 3.416 4.781 1.00 81.19 101 ARG A CA 1
ATOM 817 C C . ARG A 1 101 ? -16.862 2.354 3.692 1.00 81.19 101 ARG A C 1
ATOM 819 O O . ARG A 1 101 ? -17.865 1.992 3.104 1.00 81.19 101 ARG A O 1
ATOM 826 N N . HIS A 1 102 ? -15.654 1.859 3.426 1.00 70.31 102 HIS A N 1
ATOM 827 C CA . HIS A 1 102 ? -15.416 0.834 2.402 1.00 70.31 102 HIS A CA 1
ATOM 828 C C . HIS A 1 102 ? -15.898 -0.571 2.816 1.00 70.31 102 HIS A C 1
ATOM 830 O O . HIS A 1 102 ? -15.933 -1.480 1.990 1.00 70.31 102 HIS A O 1
ATOM 836 N N . ARG A 1 103 ? -16.212 -0.781 4.100 1.00 63.41 103 ARG A N 1
ATOM 837 C CA . ARG A 1 103 ? -16.725 -2.058 4.611 1.00 63.41 103 ARG A CA 1
ATOM 838 C C . ARG A 1 103 ? -18.237 -2.234 4.387 1.00 63.41 103 ARG A C 1
ATOM 840 O O . ARG A 1 103 ? -18.681 -3.380 4.362 1.00 63.41 103 ARG A O 1
ATOM 847 N N . ASN A 1 104 ? -18.989 -1.140 4.244 1.00 49.22 104 ASN A N 1
ATOM 848 C CA . ASN A 1 104 ? -20.414 -1.156 3.883 1.00 49.22 104 ASN A CA 1
ATOM 849 C C . ASN A 1 104 ? -20.592 -1.249 2.367 1.00 49.22 104 ASN A C 1
ATOM 851 O O . ASN A 1 104 ? -21.571 -1.902 1.950 1.00 49.22 104 ASN A O 1
#

Mean predicted aligned error: 9.57 Å

Secondary structure (DSSP, 8-state):
------SSS-----EE--GGGGTT--SS---PEEHHHHHHHHHHHHHHS---HHHHHHHTTS-HHHHHHHHHHHEEEEEEETTTTEEEEEE-TTHHHHHHHHT-

Radius of gyration: 16.45 Å; Cα contacts (8 Å, |Δi|>4): 80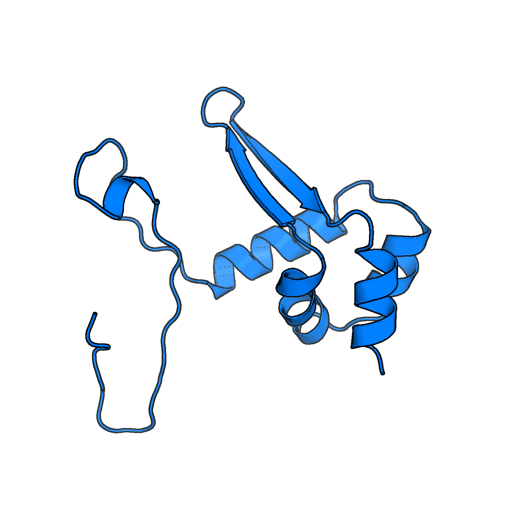; chains: 1; bounding box: 40×26×46 Å

pLDDT: mean 77.58, std 14.61, range [31.12, 91.75]

Nearest PDB structures (foldseek):
  5e8k-assembly1_B  TM=2.881E-01  e=5.259E+00  Arabidopsis thaliana

Foldseek 3Di:
DDDPADPDPRDDWDWDDDPVVVPDDDDDDGDTHGPVVVLQVVLVCVQPDPDDPLQNVLLVVDDPVLNSVLCVVFWPDWDQDPVVRDIDTDTDPCSSVSSVVSVD

Organism: NCBI:txid2528021

Sequence (104 aa):
MSPSISGYKTLRYRYYRCRSRAFGRPPCEDVGISAFEIEEFVRDTLTSATTSQEFMSVWSHLDKRQQVKALKNVLKEVRFDPQGESISLTLHTDAVERLKRHRN